Protein AF-A0A9Q3EJJ8-F1 (afdb_monomer_lite)

Radius of gyration: 14.58 Å; chains: 1; bounding box: 34×32×36 Å

Structure (mmCIF, N/CA/C/O backbone):
data_AF-A0A9Q3EJJ8-F1
#
_entry.id   AF-A0A9Q3EJJ8-F1
#
loop_
_atom_site.group_PDB
_atom_site.id
_atom_site.type_symbol
_atom_site.label_atom_id
_atom_site.label_alt_id
_atom_site.label_comp_id
_atom_site.label_asym_id
_atom_site.label_entity_id
_atom_site.label_seq_id
_atom_site.pdbx_PDB_ins_code
_atom_site.Cartn_x
_atom_site.Cartn_y
_atom_site.Cartn_z
_atom_site.occupancy
_atom_site.B_iso_or_equiv
_atom_site.auth_seq_id
_atom_site.auth_comp_id
_atom_site.auth_asym_id
_atom_site.auth_atom_id
_atom_site.pdbx_PDB_model_num
ATOM 1 N N . MET A 1 1 ? -21.851 -16.561 -9.524 1.00 37.94 1 MET A N 1
ATOM 2 C CA . MET A 1 1 ? -20.625 -16.886 -10.284 1.00 37.94 1 MET A CA 1
ATOM 3 C C . MET A 1 1 ? -19.511 -16.057 -9.657 1.00 37.94 1 MET A C 1
ATOM 5 O O . MET A 1 1 ? -19.269 -14.972 -10.141 1.00 37.94 1 MET A O 1
ATOM 9 N N . ASP A 1 2 ? -18.882 -16.501 -8.562 1.00 46.41 2 ASP A N 1
ATOM 10 C CA . ASP A 1 2 ? -17.911 -15.656 -7.8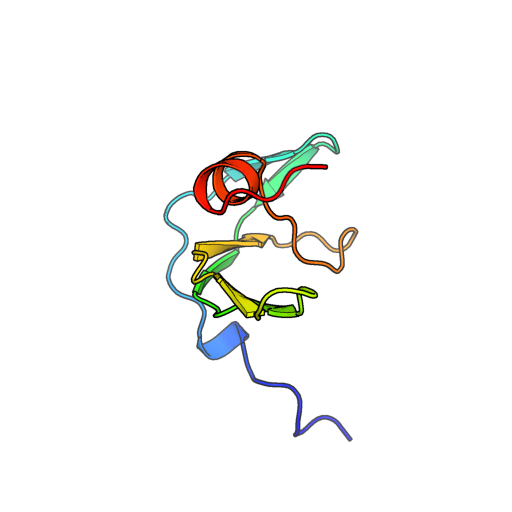19 1.00 46.41 2 ASP A CA 1
ATOM 11 C C . ASP A 1 2 ? -16.744 -16.457 -7.210 1.00 46.41 2 ASP A C 1
ATOM 13 O O . ASP A 1 2 ? -16.116 -16.044 -6.241 1.00 46.41 2 ASP A O 1
ATOM 17 N N . ASN A 1 3 ? -16.431 -17.634 -7.759 1.00 51.12 3 ASN A N 1
ATOM 18 C CA . ASN A 1 3 ? -15.462 -18.556 -7.148 1.00 51.12 3 ASN A CA 1
ATOM 19 C C . ASN A 1 3 ? -14.006 -18.370 -7.623 1.00 51.12 3 ASN A C 1
ATOM 21 O O . ASN A 1 3 ? -13.150 -19.190 -7.300 1.00 51.12 3 ASN A O 1
ATOM 25 N N . HIS A 1 4 ? -13.716 -17.314 -8.393 1.00 55.69 4 HIS A N 1
ATOM 26 C CA . HIS A 1 4 ? -12.394 -17.087 -9.001 1.00 55.69 4 HIS A CA 1
ATOM 27 C C . HIS A 1 4 ? -11.699 -15.795 -8.561 1.00 55.69 4 HIS A C 1
ATOM 29 O O . HIS A 1 4 ? -10.581 -15.532 -9.000 1.00 55.69 4 HIS A O 1
ATOM 35 N N . LEU A 1 5 ? -12.308 -14.995 -7.680 1.00 58.00 5 LEU A N 1
ATOM 36 C CA . LEU A 1 5 ? -11.599 -13.860 -7.098 1.00 58.00 5 LEU A CA 1
ATOM 37 C C . LEU A 1 5 ? -10.599 -14.385 -6.055 1.00 58.00 5 LEU A C 1
ATOM 39 O O . LEU A 1 5 ? -10.999 -15.130 -5.153 1.00 58.00 5 LEU A O 1
ATOM 43 N N . PRO A 1 6 ? -9.302 -14.028 -6.151 1.00 63.28 6 PRO A N 1
ATOM 44 C CA . PRO A 1 6 ? -8.329 -14.422 -5.148 1.00 63.28 6 PRO A CA 1
ATOM 45 C C . PRO A 1 6 ? -8.832 -13.969 -3.780 1.00 63.28 6 PRO A C 1
ATOM 47 O O . PRO A 1 6 ? -9.157 -12.796 -3.588 1.00 63.28 6 PRO A O 1
ATOM 50 N N . ASN A 1 7 ? -8.912 -14.901 -2.828 1.00 75.88 7 ASN A N 1
ATOM 51 C CA . ASN A 1 7 ? -9.401 -14.610 -1.485 1.00 75.88 7 ASN A CA 1
ATOM 52 C C . ASN A 1 7 ? -8.321 -13.864 -0.685 1.00 75.88 7 ASN A C 1
ATOM 54 O O . ASN A 1 7 ? -7.723 -14.397 0.247 1.00 75.88 7 ASN A O 1
ATOM 58 N N . TRP A 1 8 ? -8.037 -12.629 -1.098 1.00 78.62 8 TRP A N 1
ATOM 59 C CA . TRP A 1 8 ? -7.017 -11.756 -0.524 1.00 78.62 8 TRP A CA 1
ATOM 60 C C . TRP A 1 8 ? -7.262 -11.508 0.966 1.00 78.62 8 TRP A C 1
ATOM 62 O O . TRP A 1 8 ? -6.306 -11.369 1.721 1.00 78.62 8 TRP A O 1
ATOM 72 N N . LYS A 1 9 ? -8.526 -11.559 1.413 1.00 80.38 9 LYS A N 1
ATOM 73 C CA . LYS A 1 9 ? -8.897 -11.457 2.830 1.00 80.38 9 LYS A CA 1
ATOM 74 C C . LYS A 1 9 ? -8.242 -12.546 3.683 1.00 80.38 9 LYS A C 1
ATOM 76 O O . LYS A 1 9 ? -7.846 -12.269 4.807 1.00 80.38 9 LYS A O 1
ATOM 81 N N . LYS A 1 10 ? -8.061 -13.761 3.148 1.00 83.44 10 LYS A N 1
ATOM 82 C CA . LYS A 1 10 ? -7.346 -14.856 3.837 1.00 83.44 10 LYS A CA 1
ATOM 83 C C . LYS A 1 10 ? -5.829 -14.647 3.902 1.00 83.44 10 LYS A C 1
ATOM 85 O O . LYS A 1 10 ? -5.158 -15.357 4.638 1.00 83.44 10 LYS A O 1
ATOM 90 N N . GLN A 1 11 ? -5.296 -13.719 3.111 1.00 84.00 11 GLN A N 1
ATOM 91 C CA . GLN A 1 11 ? -3.871 -13.385 3.049 1.00 84.00 11 GLN A CA 1
ATOM 92 C C . GLN A 1 11 ? -3.543 -12.121 3.856 1.00 84.00 11 GLN A C 1
ATOM 94 O O . GLN A 1 11 ? -2.393 -11.685 3.850 1.00 84.00 11 GLN A O 1
ATOM 99 N N . LEU A 1 12 ? -4.537 -11.527 4.530 1.00 87.75 12 LEU A N 1
ATOM 100 C CA . LEU A 1 12 ? -4.326 -10.380 5.401 1.00 87.75 12 LEU A CA 1
ATOM 101 C C . LEU A 1 12 ? -3.493 -10.785 6.612 1.00 87.75 12 LEU A C 1
ATOM 103 O O . LEU A 1 12 ? -3.855 -11.671 7.385 1.00 87.75 12 LEU A O 1
ATOM 107 N N . LEU A 1 13 ? -2.392 -10.072 6.786 1.00 87.88 13 LEU A N 1
ATOM 108 C CA . LEU A 1 13 ? -1.609 -10.068 8.004 1.00 87.88 13 LEU A CA 1
ATOM 109 C C . LEU A 1 13 ? -2.184 -9.023 8.974 1.00 87.88 13 LEU A C 1
ATOM 111 O O . LEU A 1 13 ? -2.810 -8.052 8.530 1.00 87.88 13 LEU A O 1
ATOM 115 N N . PRO A 1 14 ? -1.972 -9.181 10.292 1.00 84.25 14 PRO A N 1
ATOM 116 C CA . PRO A 1 14 ? -2.406 -8.198 11.277 1.00 84.25 14 PRO A CA 1
ATOM 117 C C . PRO A 1 14 ? -1.877 -6.796 10.956 1.00 84.25 14 PRO A C 1
ATOM 119 O O . PRO A 1 14 ? -0.691 -6.619 10.671 1.00 84.25 14 PRO A O 1
ATOM 122 N N . ALA A 1 15 ? -2.751 -5.791 11.028 1.00 79.75 15 ALA A N 1
ATOM 123 C CA . ALA A 1 15 ? -2.350 -4.406 10.815 1.00 79.75 15 ALA A CA 1
ATOM 124 C C . ALA A 1 15 ? -1.391 -3.945 11.925 1.00 79.75 15 ALA A C 1
ATOM 126 O O . ALA A 1 15 ? -1.718 -4.030 13.110 1.00 79.75 15 ALA A O 1
ATOM 127 N N . LYS A 1 16 ? -0.230 -3.397 11.544 1.00 70.44 16 LYS A N 1
ATOM 128 C CA . LYS A 1 16 ? 0.743 -2.823 12.497 1.00 70.44 16 LYS A CA 1
ATOM 129 C C . LYS A 1 16 ? 0.245 -1.524 13.143 1.00 70.44 16 LYS A C 1
ATOM 131 O O . LYS A 1 16 ? 0.614 -1.214 14.268 1.00 70.44 16 LYS A O 1
ATOM 136 N N . ALA A 1 17 ? -0.610 -0.774 12.450 1.00 69.69 17 ALA A N 1
ATOM 137 C CA . ALA A 1 17 ? -1.233 0.447 12.950 1.00 69.69 17 ALA A CA 1
ATOM 138 C C . ALA A 1 17 ? -2.713 0.449 12.569 1.00 69.69 17 ALA A C 1
ATOM 140 O O . ALA A 1 17 ? -3.044 0.014 11.471 1.00 69.69 17 ALA A O 1
ATOM 141 N N . LYS A 1 18 ? -3.588 0.905 13.476 1.00 65.75 18 LYS A N 1
ATOM 142 C CA . LYS A 1 18 ? -5.055 0.803 13.336 1.00 65.75 18 LYS A CA 1
ATOM 143 C C . LYS A 1 18 ? -5.724 2.035 12.727 1.00 65.75 18 LYS A C 1
ATOM 145 O O . LYS A 1 18 ? -6.700 1.886 12.007 1.00 65.75 18 LYS A O 1
ATOM 150 N N . ASN A 1 19 ? -5.230 3.237 13.023 1.00 68.88 19 ASN A N 1
ATOM 151 C CA . ASN A 1 19 ? -5.910 4.485 12.675 1.00 68.88 19 ASN A CA 1
ATOM 152 C C . ASN A 1 19 ? -5.027 5.349 11.783 1.00 68.88 19 ASN A C 1
ATOM 154 O O . ASN A 1 19 ? -3.902 5.670 12.162 1.00 68.88 19 ASN A O 1
ATOM 158 N N . PHE A 1 20 ? -5.573 5.780 10.649 1.00 71.12 20 PHE A N 1
ATOM 159 C CA . PHE A 1 20 ? -4.889 6.654 9.705 1.00 71.12 20 PHE A CA 1
ATOM 160 C C . PHE A 1 20 ? -5.726 7.898 9.438 1.00 71.12 20 PHE A C 1
ATOM 162 O O . PHE A 1 20 ? -6.958 7.853 9.397 1.00 71.12 20 PHE A O 1
ATOM 169 N N . LYS A 1 21 ? -5.042 9.028 9.262 1.00 66.94 21 LYS A N 1
ATOM 170 C CA . LYS A 1 21 ? -5.641 10.224 8.676 1.00 66.94 21 LYS A CA 1
ATOM 171 C C . LYS A 1 21 ? -5.345 10.209 7.185 1.00 66.94 21 LYS A C 1
ATOM 173 O O . LYS A 1 21 ? -4.183 10.204 6.793 1.00 66.94 21 LYS A O 1
ATOM 178 N N . ILE A 1 22 ? -6.401 10.220 6.392 1.00 71.81 22 ILE A N 1
ATOM 179 C CA . ILE A 1 22 ? -6.363 10.475 4.956 1.00 71.81 22 ILE A CA 1
ATOM 180 C C . ILE A 1 22 ? -6.957 11.862 4.694 1.00 71.81 22 ILE A C 1
ATOM 182 O O . ILE A 1 22 ? -7.589 12.450 5.573 1.00 71.81 22 ILE A O 1
ATOM 186 N N . ALA A 1 23 ? -6.751 12.409 3.497 1.00 67.81 23 ALA A N 1
ATOM 187 C CA . ALA A 1 23 ? -7.245 13.746 3.157 1.00 67.81 23 ALA A CA 1
ATOM 188 C C . ALA A 1 23 ? -8.775 13.879 3.316 1.00 67.81 23 ALA A C 1
ATOM 190 O O . ALA A 1 23 ? -9.262 14.948 3.671 1.00 67.81 23 ALA A O 1
ATOM 191 N N . SER A 1 24 ? -9.520 12.787 3.113 1.00 66.12 24 SER A N 1
ATOM 192 C CA . SER A 1 24 ? -10.980 12.720 3.257 1.00 66.12 24 SER A CA 1
ATOM 193 C C . SER A 1 24 ? -11.472 12.465 4.689 1.00 66.12 24 SER A C 1
ATOM 195 O O . SER A 1 24 ? -12.678 12.493 4.920 1.00 66.12 24 SER A O 1
ATOM 197 N N . GLY A 1 25 ? -10.586 12.230 5.666 1.00 73.75 25 GLY A N 1
ATOM 198 C CA . GLY A 1 25 ? -10.985 11.999 7.056 1.00 73.75 25 GLY A CA 1
ATOM 199 C C . GLY A 1 25 ? -10.147 10.959 7.798 1.00 73.75 25 GLY A C 1
ATOM 200 O O . GLY A 1 25 ? -8.964 10.755 7.531 1.00 73.75 25 GLY A O 1
ATOM 201 N N . LYS A 1 26 ? -10.755 10.316 8.799 1.00 76.00 26 LYS A N 1
ATOM 202 C CA . LYS A 1 26 ? -10.142 9.192 9.521 1.00 76.00 26 LYS A CA 1
ATOM 203 C C . LYS A 1 26 ? -10.604 7.885 8.892 1.00 76.00 26 LYS 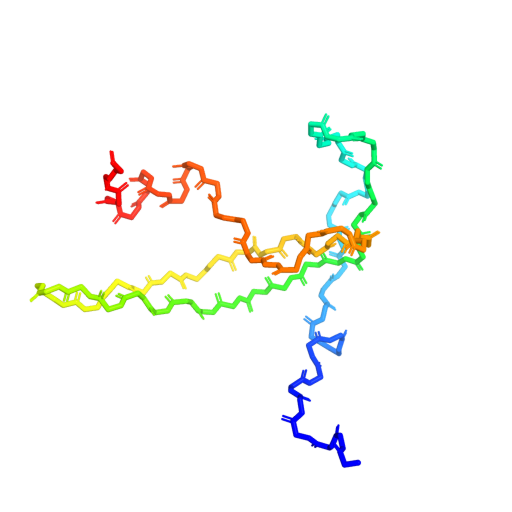A C 1
ATOM 205 O O . LYS A 1 26 ? -11.794 7.713 8.665 1.00 76.00 26 LYS A O 1
ATOM 210 N N . THR A 1 27 ? -9.672 6.969 8.685 1.00 79.25 27 THR A N 1
ATOM 211 C CA . THR A 1 27 ? -9.950 5.611 8.214 1.00 79.25 27 THR A CA 1
ATOM 212 C C . THR A 1 27 ? -9.261 4.593 9.117 1.00 79.25 27 THR A C 1
ATOM 214 O O . THR A 1 27 ? -8.299 4.913 9.833 1.00 79.25 27 THR A O 1
ATOM 217 N N . THR A 1 28 ? -9.776 3.371 9.104 1.00 82.25 28 THR A N 1
ATOM 218 C CA . THR A 1 28 ? -9.274 2.253 9.899 1.00 82.25 28 THR A CA 1
ATOM 219 C C . THR A 1 28 ? -8.685 1.211 8.963 1.00 82.25 28 THR A C 1
ATOM 221 O O . THR A 1 28 ? -9.233 0.922 7.899 1.00 82.25 28 THR A O 1
ATOM 224 N N . SER A 1 29 ? -7.545 0.652 9.346 1.00 86.62 29 SER A N 1
ATOM 225 C CA . SER A 1 29 ? -6.947 -0.457 8.612 1.00 86.62 29 SER A CA 1
ATOM 226 C C . SER A 1 29 ? -7.543 -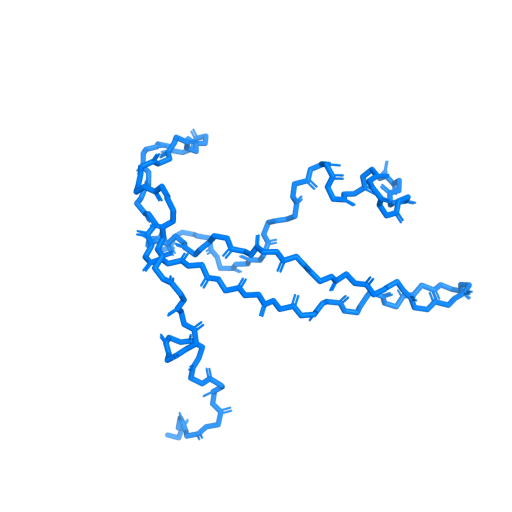1.792 9.055 1.00 86.62 29 SER A C 1
ATOM 228 O O . SER A 1 29 ? -7.805 -2.019 10.239 1.00 86.62 29 SER A O 1
ATOM 230 N N . ILE A 1 30 ? -7.717 -2.701 8.101 1.00 87.25 30 ILE A N 1
ATOM 231 C CA . ILE A 1 30 ? -8.199 -4.070 8.359 1.00 87.25 30 ILE A CA 1
ATOM 232 C C . ILE A 1 30 ? -7.068 -5.091 8.381 1.00 87.25 30 ILE A C 1
ATOM 234 O O . ILE A 1 30 ? -7.232 -6.201 8.879 1.00 87.25 30 ILE A O 1
ATOM 238 N N . GLY A 1 31 ? -5.908 -4.719 7.853 1.00 88.25 31 GLY A N 1
ATOM 239 C CA . GLY A 1 31 ? -4.746 -5.581 7.799 1.00 88.25 31 GLY A CA 1
ATOM 240 C C . GLY A 1 31 ? -3.718 -5.060 6.820 1.00 88.25 31 GLY A C 1
ATOM 241 O O . GLY A 1 31 ? -3.847 -3.973 6.250 1.00 88.25 31 GLY A O 1
ATOM 242 N N . THR A 1 32 ? -2.713 -5.886 6.610 1.00 89.81 32 THR A N 1
ATOM 243 C CA . THR A 1 32 ? -1.650 -5.634 5.655 1.00 89.81 32 THR A CA 1
ATOM 244 C C . THR A 1 32 ? -1.565 -6.794 4.674 1.00 89.81 32 THR A C 1
ATOM 246 O O . THR A 1 32 ? -1.748 -7.947 5.058 1.00 89.81 32 THR A O 1
ATOM 249 N N . ILE A 1 33 ? -1.265 -6.517 3.410 1.00 90.44 33 ILE A N 1
ATOM 250 C CA . ILE A 1 33 ? -1.014 -7.537 2.395 1.00 90.44 33 ILE A CA 1
ATOM 251 C C . ILE A 1 33 ? 0.269 -7.212 1.635 1.00 90.44 33 ILE A C 1
ATOM 253 O O . ILE A 1 33 ? 0.506 -6.071 1.255 1.00 90.44 33 ILE A O 1
ATOM 257 N N . ILE A 1 34 ? 1.105 -8.218 1.398 1.00 88.19 34 ILE A N 1
ATOM 258 C CA . ILE A 1 34 ? 2.294 -8.078 0.552 1.00 88.19 34 ILE A CA 1
ATOM 259 C C . ILE A 1 34 ? 1.930 -8.609 -0.830 1.00 88.19 34 ILE A C 1
ATOM 261 O O . ILE A 1 34 ? 1.458 -9.745 -0.958 1.00 88.19 34 ILE A O 1
ATOM 265 N N . LYS A 1 35 ? 2.112 -7.786 -1.865 1.00 87.19 35 LYS A N 1
ATOM 266 C CA . LYS A 1 35 ? 1.826 -8.177 -3.249 1.00 87.19 35 LYS A CA 1
ATOM 267 C C . LYS A 1 35 ? 2.898 -7.687 -4.194 1.00 87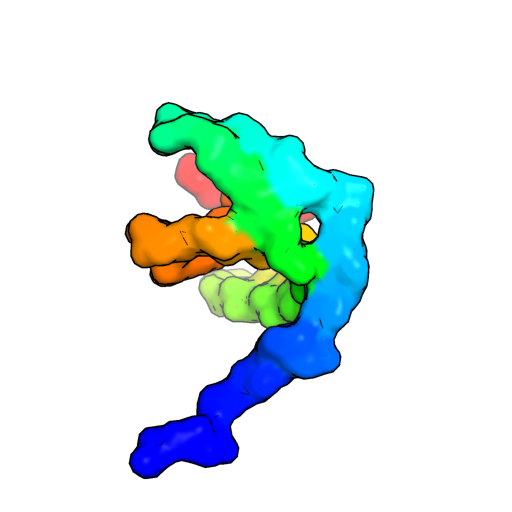.19 35 LYS A C 1
ATOM 269 O O . LYS A 1 35 ? 3.232 -6.510 -4.177 1.00 87.19 35 LYS A O 1
ATOM 274 N N . GLU A 1 36 ? 3.369 -8.592 -5.048 1.00 88.38 36 GLU A N 1
ATOM 275 C CA . GLU A 1 36 ? 4.211 -8.215 -6.176 1.00 88.38 36 GLU A CA 1
ATOM 276 C C . GLU A 1 36 ? 3.381 -7.399 -7.172 1.00 88.38 36 GLU A C 1
ATOM 278 O O . GLU A 1 36 ? 2.286 -7.805 -7.570 1.00 88.38 36 GLU A O 1
ATOM 283 N N . ILE A 1 37 ? 3.914 -6.251 -7.578 1.00 87.31 37 ILE A N 1
ATOM 284 C CA . ILE A 1 37 ? 3.409 -5.459 -8.692 1.00 87.31 37 ILE A CA 1
ATOM 285 C C . ILE A 1 37 ? 4.472 -5.456 -9.774 1.00 87.31 37 ILE A C 1
ATOM 287 O O . ILE A 1 37 ? 5.617 -5.072 -9.545 1.00 87.31 37 ILE A O 1
ATOM 291 N N . VAL A 1 38 ? 4.064 -5.846 -10.976 1.00 89.00 38 VAL A N 1
ATOM 292 C CA . VAL A 1 38 ? 4.903 -5.780 -12.166 1.00 89.00 38 VAL A CA 1
ATOM 293 C C . VAL A 1 38 ? 4.382 -4.655 -13.048 1.00 89.00 38 VAL A C 1
ATOM 295 O O . VAL A 1 38 ? 3.297 -4.760 -13.616 1.00 89.00 38 VAL A O 1
ATOM 298 N N . ILE A 1 39 ? 5.154 -3.576 -13.157 1.00 85.62 39 ILE A N 1
ATOM 299 C CA . ILE A 1 39 ? 4.857 -2.461 -14.053 1.00 85.62 39 ILE A CA 1
ATOM 300 C C . ILE A 1 39 ? 5.642 -2.682 -15.351 1.00 85.62 39 ILE A C 1
ATOM 302 O O . ILE A 1 39 ? 6.879 -2.674 -15.327 1.00 85.62 39 ILE A O 1
ATOM 306 N N . PRO A 1 40 ? 4.967 -2.897 -16.491 1.00 85.38 40 PRO A N 1
ATOM 307 C CA . PRO A 1 40 ? 5.650 -3.007 -17.768 1.00 85.38 40 PRO A CA 1
ATOM 308 C C . PRO A 1 40 ? 6.250 -1.652 -18.149 1.00 85.38 40 PRO A C 1
ATOM 310 O O . PRO A 1 40 ? 5.561 -0.634 -18.161 1.00 85.38 40 PRO A O 1
ATOM 313 N N . HIS A 1 41 ? 7.537 -1.634 -18.486 1.00 81.25 41 HIS A N 1
ATOM 314 C CA . HIS A 1 41 ? 8.220 -0.434 -18.954 1.00 81.25 41 HIS A CA 1
ATOM 315 C C . HIS A 1 41 ? 9.054 -0.750 -20.203 1.00 81.25 41 HIS A C 1
ATOM 317 O O . HIS A 1 41 ? 9.515 -1.873 -20.410 1.00 81.25 41 HIS A O 1
ATOM 323 N N . ARG A 1 42 ? 9.235 0.250 -21.079 1.00 78.19 42 ARG A N 1
ATOM 324 C CA . ARG A 1 42 ? 9.819 0.071 -22.426 1.00 78.19 42 ARG A CA 1
ATOM 325 C C . ARG A 1 42 ? 11.234 -0.519 -22.414 1.00 78.19 42 ARG A C 1
ATOM 327 O O . ARG A 1 42 ? 11.642 -1.127 -23.394 1.00 78.19 42 ARG A O 1
ATOM 334 N N . LYS A 1 43 ? 11.979 -0.329 -21.320 1.00 80.94 43 LYS A N 1
ATOM 335 C CA . LYS A 1 43 ? 13.357 -0.826 -21.132 1.00 80.94 43 LYS A CA 1
ATOM 336 C C . LYS A 1 43 ? 13.442 -2.123 -20.310 1.00 80.94 43 LYS A C 1
ATOM 338 O O . LYS A 1 43 ? 14.539 -2.548 -19.970 1.00 80.94 43 LYS A O 1
ATOM 343 N N . GLY A 1 44 ? 12.305 -2.726 -19.968 1.00 83.44 44 GLY A N 1
ATOM 344 C CA . GLY A 1 44 ? 12.203 -3.872 -19.064 1.00 83.44 44 GLY A CA 1
ATOM 345 C C . GLY A 1 44 ? 11.149 -3.640 -17.983 1.00 83.44 44 GLY A C 1
ATOM 346 O O . GLY A 1 44 ? 10.768 -2.505 -17.715 1.00 83.44 44 GLY A O 1
ATOM 347 N N . ASN A 1 45 ? 10.663 -4.717 -17.369 1.00 86.44 45 ASN A N 1
ATOM 348 C CA . ASN A 1 45 ? 9.623 -4.636 -16.344 1.00 86.44 45 ASN A CA 1
ATOM 349 C C . ASN A 1 45 ? 10.205 -4.172 -15.006 1.00 86.44 45 ASN A C 1
ATOM 351 O O . ASN A 1 45 ? 11.219 -4.702 -14.554 1.00 86.44 45 ASN A O 1
ATOM 355 N N . ILE A 1 46 ? 9.511 -3.253 -14.341 1.00 85.75 46 ILE A N 1
ATOM 356 C CA . ILE A 1 46 ? 9.792 -2.875 -12.957 1.00 85.75 46 ILE A CA 1
ATOM 357 C C . ILE A 1 46 ? 8.996 -3.826 -12.066 1.00 85.75 46 ILE A C 1
ATOM 359 O O . ILE A 1 46 ? 7.782 -3.952 -12.223 1.00 85.75 46 ILE A O 1
ATOM 363 N N . ARG A 1 47 ? 9.672 -4.516 -11.146 1.00 88.81 47 ARG A N 1
ATOM 364 C CA . ARG A 1 47 ? 9.031 -5.402 -10.167 1.00 88.81 47 ARG A CA 1
ATOM 365 C C . ARG A 1 47 ? 9.143 -4.786 -8.783 1.00 88.81 47 ARG A C 1
ATOM 367 O O . ARG A 1 47 ? 10.242 -4.482 -8.331 1.00 88.81 47 ARG A O 1
ATOM 374 N N . LEU A 1 48 ? 8.003 -4.605 -8.137 1.00 86.56 48 LEU A N 1
ATOM 375 C CA . LEU A 1 48 ? 7.847 -4.004 -6.820 1.00 86.56 48 LEU A CA 1
ATOM 376 C C . LEU A 1 48 ? 7.291 -5.081 -5.889 1.00 86.56 48 LEU A C 1
ATOM 378 O O . LEU A 1 48 ? 6.353 -5.768 -6.275 1.00 86.56 48 LEU A O 1
ATOM 382 N N . ASN A 1 49 ? 7.789 -5.187 -4.656 1.00 87.06 49 ASN A N 1
ATOM 383 C CA . ASN A 1 49 ? 7.179 -6.030 -3.614 1.00 87.06 49 ASN A CA 1
ATOM 384 C C . ASN A 1 49 ? 6.685 -5.191 -2.422 1.00 87.06 49 ASN A C 1
ATOM 386 O O . ASN A 1 49 ? 7.215 -5.322 -1.318 1.00 87.06 49 ASN A O 1
ATOM 390 N N . PRO A 1 50 ? 5.717 -4.280 -2.632 1.00 86.75 50 PRO A N 1
ATOM 391 C CA . PRO A 1 50 ? 5.217 -3.403 -1.586 1.00 86.75 50 PRO A CA 1
ATOM 392 C C . PRO A 1 50 ? 4.407 -4.135 -0.510 1.00 86.75 50 PRO A C 1
ATOM 394 O O . PRO A 1 50 ? 3.649 -5.076 -0.772 1.00 86.75 50 PRO A O 1
ATOM 397 N N . GLU A 1 51 ? 4.528 -3.619 0.711 1.00 87.88 51 GLU A N 1
ATOM 398 C CA . GLU A 1 51 ? 3.624 -3.889 1.828 1.00 87.88 51 GLU A CA 1
ATOM 399 C C . GLU A 1 51 ? 2.442 -2.904 1.744 1.00 87.88 51 GLU A C 1
ATOM 401 O O . GLU A 1 51 ? 2.599 -1.708 1.991 1.00 87.88 51 GLU A O 1
ATOM 406 N N . PHE A 1 52 ? 1.259 -3.395 1.369 1.00 86.62 52 PHE A N 1
ATOM 407 C CA . PHE A 1 52 ? 0.033 -2.604 1.301 1.00 86.62 52 PHE A CA 1
ATOM 408 C C . PHE A 1 52 ? -0.721 -2.649 2.614 1.00 86.62 52 PHE A C 1
ATOM 410 O O . PHE A 1 52 ? -1.089 -3.716 3.102 1.00 86.62 52 PHE A O 1
ATOM 417 N N . LEU A 1 53 ? -1.050 -1.474 3.127 1.00 87.94 53 LEU A N 1
ATOM 418 C CA . LEU A 1 53 ? -2.065 -1.338 4.151 1.00 87.94 53 LEU A CA 1
ATOM 419 C C . LEU A 1 53 ? -3.448 -1.387 3.495 1.00 87.94 53 LEU A C 1
ATOM 421 O O . LEU A 1 53 ? -3.737 -0.590 2.603 1.00 87.94 53 LEU A O 1
ATOM 425 N N . VAL A 1 54 ? -4.307 -2.292 3.955 1.00 87.69 54 VAL A N 1
ATOM 426 C CA . VAL A 1 54 ? -5.685 -2.371 3.470 1.00 87.69 54 VAL A CA 1
ATOM 427 C C . VAL A 1 54 ? -6.594 -1.584 4.404 1.00 87.69 54 VAL A C 1
ATOM 429 O O . VAL A 1 54 ? -6.582 -1.791 5.620 1.00 87.69 54 VAL A O 1
ATOM 432 N N . LEU A 1 55 ? -7.369 -0.675 3.823 1.00 86.31 55 LEU A N 1
ATOM 433 C CA . LEU A 1 55 ? -8.283 0.220 4.524 1.00 86.31 55 LEU A CA 1
ATOM 434 C C . LEU A 1 55 ? -9.726 -0.271 4.382 1.00 86.31 55 LEU A C 1
ATOM 436 O O . LEU A 1 55 ? -10.098 -0.771 3.321 1.00 86.31 55 LEU A O 1
ATOM 440 N N . ASP A 1 56 ? -10.532 -0.090 5.428 1.00 81.00 56 ASP A N 1
ATOM 441 C CA . ASP A 1 56 ? -11.991 -0.273 5.368 1.00 81.00 56 ASP A CA 1
ATOM 442 C C . ASP A 1 56 ? -12.669 0.995 4.825 1.00 81.00 56 ASP A C 1
ATOM 444 O O . ASP A 1 56 ? -13.491 1.623 5.488 1.00 81.00 56 ASP A O 1
ATOM 448 N N . ASP A 1 57 ? -12.237 1.454 3.649 1.00 72.44 57 ASP A N 1
ATOM 449 C CA . ASP A 1 57 ? -12.823 2.622 2.993 1.00 72.44 57 ASP A CA 1
ATOM 450 C C . ASP A 1 57 ? -13.569 2.184 1.733 1.00 72.44 57 ASP A C 1
ATOM 452 O O . ASP A 1 57 ? -13.005 1.561 0.835 1.00 72.44 57 ASP A O 1
ATOM 456 N N . SER A 1 58 ? -14.856 2.514 1.671 1.00 63.75 58 SER A N 1
ATOM 457 C CA . SER A 1 58 ? -15.723 2.169 0.542 1.00 63.75 58 SER A CA 1
ATOM 458 C C . SER A 1 58 ? -15.561 3.110 -0.655 1.00 63.75 58 SER A C 1
ATOM 460 O O . SER A 1 58 ? -16.025 2.779 -1.747 1.00 63.75 58 SER A O 1
ATOM 462 N N . HIS A 1 59 ? -14.891 4.256 -0.486 1.00 71.81 59 HIS A N 1
ATOM 463 C CA . HIS A 1 59 ? -14.813 5.287 -1.523 1.00 71.81 59 HIS A CA 1
ATOM 464 C C . HIS A 1 59 ? -13.670 5.085 -2.527 1.00 71.81 59 HIS A C 1
ATOM 466 O O . HIS A 1 59 ? -13.768 5.566 -3.655 1.00 71.81 59 HIS A O 1
ATOM 472 N N . ILE A 1 60 ? -12.586 4.396 -2.151 1.00 71.88 60 ILE A N 1
ATOM 473 C CA . ILE A 1 60 ? -11.406 4.213 -3.010 1.00 71.88 60 ILE A CA 1
ATOM 474 C C . ILE A 1 60 ? -11.247 2.734 -3.357 1.00 71.88 60 ILE A C 1
ATOM 476 O O . ILE A 1 60 ? -10.873 1.919 -2.519 1.00 71.88 60 ILE A O 1
ATOM 480 N N . GLN A 1 61 ? -11.470 2.397 -4.626 1.00 76.88 61 GLN A N 1
ATOM 481 C CA . GLN A 1 61 ? -11.235 1.058 -5.168 1.00 76.88 61 GLN A CA 1
ATOM 482 C C . GLN A 1 61 ? -9.971 1.066 -6.028 1.00 76.88 61 GLN A C 1
ATOM 484 O O . GLN A 1 61 ? -10.028 1.145 -7.253 1.00 76.88 61 GLN A O 1
ATOM 489 N N . GLY A 1 62 ? -8.806 1.033 -5.384 1.00 81.81 62 GLY A N 1
ATOM 490 C CA . GLY A 1 62 ? -7.531 1.051 -6.091 1.00 81.81 62 GLY A CA 1
ATOM 491 C C . GLY A 1 62 ? -6.327 0.871 -5.177 1.00 81.81 62 GLY A C 1
ATOM 492 O O . GLY A 1 62 ? -6.447 0.841 -3.954 1.00 81.81 62 GLY A O 1
ATOM 493 N N . PHE A 1 63 ? -5.153 0.760 -5.795 1.00 82.94 63 PHE A N 1
ATOM 494 C CA . PHE A 1 63 ? -3.877 0.767 -5.090 1.00 82.94 63 PHE A CA 1
ATOM 495 C C . PHE A 1 63 ? -3.318 2.186 -5.073 1.00 82.94 63 PHE A C 1
ATOM 497 O O . PHE A 1 63 ? -3.178 2.818 -6.118 1.00 82.94 63 PHE A O 1
ATOM 504 N N . LEU A 1 64 ? -2.966 2.667 -3.884 1.00 84.75 64 LEU A N 1
ATOM 505 C CA . LEU A 1 64 ? -2.226 3.909 -3.71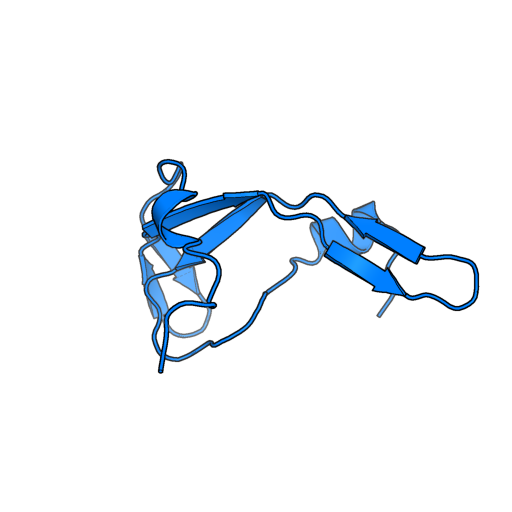2 1.00 84.75 64 LEU A CA 1
ATOM 506 C C . LEU A 1 64 ? -0.767 3.561 -3.436 1.00 84.75 64 LEU A C 1
ATOM 508 O O . LEU A 1 64 ? -0.448 2.947 -2.418 1.00 84.7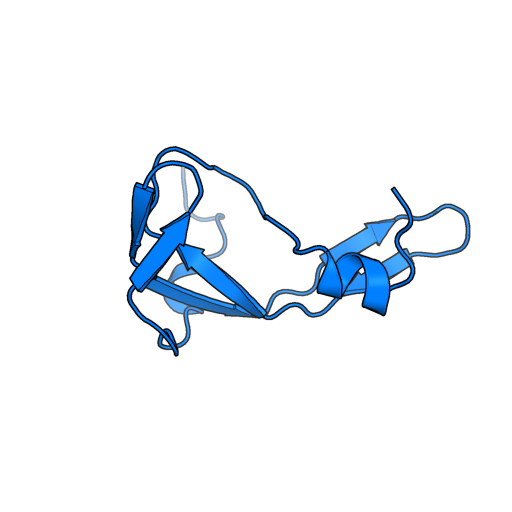5 64 LEU A O 1
ATOM 512 N N . LEU A 1 65 ? 0.114 3.944 -4.357 1.00 85.25 65 LEU A N 1
ATOM 513 C CA . LEU A 1 65 ? 1.553 3.814 -4.179 1.00 85.25 65 LEU A CA 1
ATOM 514 C C . LEU A 1 65 ? 2.106 5.160 -3.712 1.00 85.25 65 LEU A C 1
ATOM 516 O O . LEU A 1 65 ? 2.026 6.148 -4.439 1.00 85.25 65 LEU A O 1
ATOM 520 N N . GLY A 1 66 ? 2.645 5.194 -2.493 1.00 82.31 66 GLY A N 1
ATOM 521 C CA . GLY A 1 66 ? 3.269 6.398 -1.951 1.00 82.31 66 GLY A CA 1
ATOM 522 C C . GLY A 1 66 ? 4.507 6.824 -2.745 1.00 82.31 66 GLY A C 1
ATOM 523 O O . GLY A 1 66 ? 5.169 6.007 -3.391 1.00 82.31 66 GLY A O 1
ATOM 524 N N . THR A 1 67 ? 4.853 8.105 -2.643 1.00 84.12 67 THR A N 1
ATOM 525 C CA . THR A 1 67 ? 6.008 8.715 -3.322 1.00 84.12 67 THR A CA 1
ATOM 526 C C . THR A 1 67 ? 7.340 8.074 -2.940 1.00 84.12 67 THR A C 1
ATOM 528 O O . THR A 1 67 ? 8.261 8.044 -3.750 1.00 84.12 67 THR A O 1
ATOM 531 N N . ASP A 1 68 ? 7.447 7.503 -1.738 1.00 81.56 68 ASP A N 1
ATOM 532 C CA . ASP A 1 68 ? 8.662 6.815 -1.289 1.00 81.56 68 ASP A CA 1
ATOM 533 C C . ASP A 1 68 ? 8.970 5.582 -2.148 1.00 81.56 68 ASP A C 1
ATOM 535 O O . ASP A 1 68 ? 10.121 5.361 -2.524 1.00 81.56 68 ASP A O 1
ATOM 539 N N . TYR A 1 69 ? 7.942 4.815 -2.532 1.00 81.94 69 TYR A N 1
ATOM 540 C CA . TYR A 1 69 ? 8.093 3.687 -3.455 1.00 81.94 69 TYR A CA 1
ATOM 541 C C . TYR A 1 69 ? 8.407 4.165 -4.872 1.00 81.94 69 TYR A C 1
ATOM 543 O O . TYR A 1 69 ? 9.234 3.565 -5.548 1.00 81.94 69 TYR A O 1
ATOM 551 N N . GLN A 1 70 ? 7.799 5.260 -5.324 1.00 81.50 70 GLN A N 1
ATOM 552 C CA . GLN A 1 70 ? 8.122 5.822 -6.637 1.00 81.50 70 GLN A CA 1
ATOM 553 C C . GLN A 1 70 ? 9.604 6.213 -6.700 1.00 81.50 70 GLN A C 1
ATOM 555 O O . GLN A 1 70 ? 10.329 5.762 -7.584 1.00 81.50 70 GLN A O 1
ATOM 560 N N . ARG A 1 71 ? 10.090 6.931 -5.680 1.00 81.88 71 ARG A N 1
ATOM 561 C CA . ARG A 1 71 ? 11.491 7.346 -5.575 1.00 81.88 71 ARG A CA 1
ATOM 562 C C . ARG A 1 71 ? 12.450 6.166 -5.427 1.00 81.88 71 ARG A C 1
ATOM 564 O O . ARG A 1 71 ? 13.478 6.144 -6.096 1.00 81.88 71 ARG A O 1
ATOM 571 N N . MET A 1 72 ? 12.124 5.185 -4.581 1.00 81.44 72 MET A N 1
ATOM 572 C CA . MET A 1 72 ? 12.962 3.997 -4.362 1.00 81.44 72 MET A CA 1
ATOM 573 C C . MET A 1 72 ? 13.162 3.186 -5.648 1.00 81.44 72 MET A C 1
ATOM 575 O O . MET A 1 72 ? 14.239 2.634 -5.856 1.00 81.44 72 MET A O 1
ATOM 579 N N . TYR A 1 73 ? 12.151 3.136 -6.516 1.00 79.31 73 TYR A N 1
ATOM 580 C CA . TYR A 1 73 ? 12.193 2.359 -7.755 1.00 79.31 73 TYR A CA 1
ATOM 581 C C . TYR A 1 73 ? 12.449 3.210 -9.007 1.00 79.31 73 TYR A C 1
ATOM 583 O O . TYR A 1 73 ? 12.345 2.700 -10.122 1.00 79.31 73 TYR A O 1
ATOM 591 N N . GLY A 1 74 ? 12.811 4.487 -8.838 1.00 77.50 74 GLY A N 1
ATOM 592 C CA . GLY A 1 74 ? 13.155 5.390 -9.940 1.00 77.50 74 GLY A CA 1
ATOM 593 C C . GLY A 1 74 ? 11.992 5.689 -10.890 1.00 77.50 74 GLY A C 1
ATOM 594 O O . GLY A 1 74 ? 12.217 5.917 -12.076 1.00 77.50 74 GLY A O 1
ATOM 595 N N . ILE A 1 75 ? 10.757 5.645 -10.387 1.00 78.00 75 ILE A N 1
ATOM 596 C CA . ILE A 1 75 ? 9.559 6.051 -11.120 1.00 78.00 75 ILE A CA 1
ATOM 597 C C . ILE A 1 75 ? 9.454 7.572 -10.996 1.00 78.00 75 ILE A C 1
ATOM 599 O O . ILE A 1 75 ? 9.098 8.082 -9.934 1.00 78.00 75 ILE A O 1
ATOM 603 N N . ASP A 1 76 ? 9.802 8.272 -12.071 1.00 69.56 76 ASP A N 1
ATOM 604 C CA . ASP A 1 76 ? 9.620 9.720 -12.204 1.00 69.56 76 ASP A CA 1
ATOM 605 C C . ASP A 1 76 ? 8.231 9.999 -12.808 1.00 69.56 76 ASP A C 1
ATOM 607 O O . ASP A 1 76 ? 7.805 9.256 -13.702 1.00 69.56 76 ASP A O 1
ATOM 611 N N . ILE A 1 77 ? 7.509 11.002 -12.289 1.00 61.09 77 ILE A N 1
ATOM 612 C CA . ILE A 1 77 ? 6.121 11.336 -12.684 1.00 61.09 77 ILE A CA 1
ATOM 613 C C . ILE A 1 77 ? 6.098 12.604 -13.531 1.00 61.09 77 ILE A C 1
ATOM 615 O O . ILE A 1 77 ? 6.675 13.615 -13.073 1.00 61.09 77 ILE A O 1
#

Foldseek 3Di:
DPPPDPPCVVQFAAAPDFWDQDPVGIWGFPGKHWDWDWDDDPVGIQIDGDIDTHIPDPPDDDDDDDVVSCVVRVNDD

Organism: NCBI:txid1389203

Sequence (77 aa):
MDNHLPNWKKQLLPAKAKNFKIASGKTTSIGTIIKEIVIPHRKGNIRLNPEFLVLDDSHIQGFLLGTDYQRMYGIDI

Secondary structure (DSSP, 8-state):
--TTS--GGGGPBPPS--EEEETTEEEEEEEEEE--EEE--TTS-EEE--EEEEE--SS--S----HHHHHHTT---

pLDDT: mean 78.34, std 10.61, range [37.94, 90.44]